Protein AF-A0A5C7H002-F1 (afdb_monomer)

Solvent-accessible surface area (backbone atoms only — not comparable to full-atom values): 8250 Å² total; per-residue (Å²): 134,86,82,80,82,81,81,82,77,89,71,91,74,92,73,90,78,88,78,96,64,93,69,75,73,81,45,70,69,61,43,29,69,66,42,67,50,38,56,66,43,51,48,51,47,84,39,74,46,78,46,99,58,65,44,68,59,96,84,46,76,71,36,51,54,46,45,23,30,35,36,40,40,28,31,71,87,71,52,72,51,78,53,73,48,84,39,43,85,93,79,45,95,58,51,52,65,60,50,41,52,51,41,42,51,53,22,47,52,49,57,74,47,72,73,35,33,42,47,56,53,55,48,49,44,57,72,75,62,47,81,82,131

Structure (mmCIF, N/CA/C/O backbone):
data_AF-A0A5C7H002-F1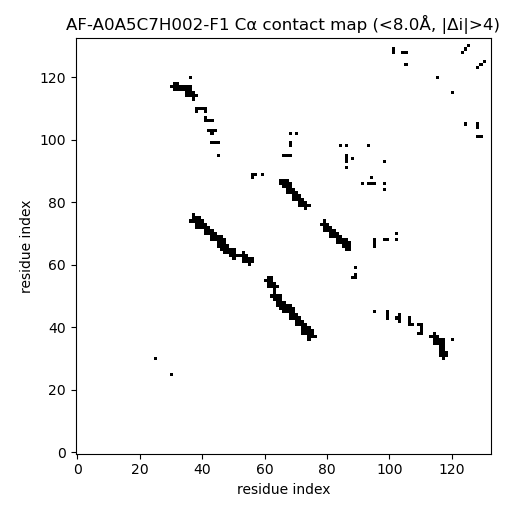
#
_entry.id   AF-A0A5C7H002-F1
#
loop_
_atom_site.group_PDB
_atom_site.id
_atom_site.type_symbol
_atom_site.label_atom_id
_atom_site.label_alt_id
_atom_site.label_comp_id
_atom_site.label_asym_id
_atom_site.label_entity_id
_atom_site.label_seq_id
_atom_site.pdbx_PDB_ins_code
_atom_site.Cartn_x
_atom_site.Cartn_y
_atom_site.Cartn_z
_atom_site.occupancy
_atom_site.B_iso_or_equiv
_atom_site.auth_seq_id
_atom_site.auth_comp_id
_atom_site.auth_asym_id
_atom_site.auth_atom_id
_atom_site.pdbx_PDB_model_num
ATOM 1 N N . MET A 1 1 ? -18.355 -22.950 -7.033 1.00 38.25 1 MET A N 1
ATOM 2 C CA . MET A 1 1 ? -19.016 -21.627 -7.015 1.00 38.25 1 MET A CA 1
ATOM 3 C C . MET A 1 1 ? -17.942 -20.554 -7.131 1.00 38.25 1 MET A C 1
ATOM 5 O O . MET A 1 1 ?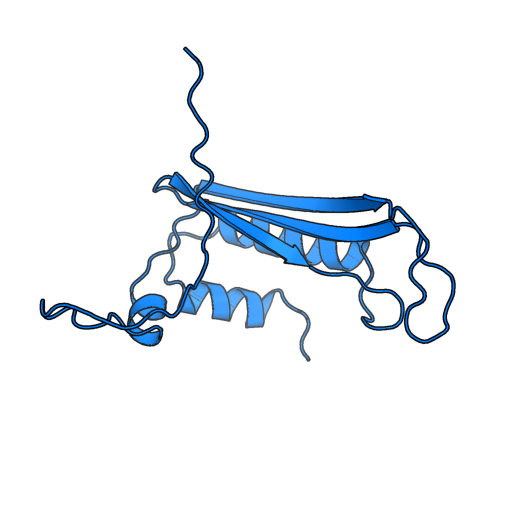 -17.166 -20.434 -6.190 1.00 38.25 1 MET A O 1
ATOM 9 N N . PRO A 1 2 ? -17.809 -19.838 -8.259 1.00 40.50 2 PRO A N 1
ATOM 10 C CA . PRO A 1 2 ? -16.835 -18.762 -8.364 1.00 40.50 2 PRO A CA 1
ATOM 11 C C . PRO A 1 2 ? -17.447 -17.475 -7.798 1.00 40.50 2 PRO A C 1
ATOM 13 O O . PRO A 1 2 ? -18.525 -17.052 -8.210 1.00 40.50 2 PRO A O 1
ATOM 16 N N . ARG A 1 3 ? -16.778 -16.876 -6.810 1.00 45.44 3 ARG A N 1
ATOM 17 C CA . ARG A 1 3 ? -17.130 -15.558 -6.270 1.00 45.44 3 ARG A CA 1
ATOM 18 C C . ARG A 1 3 ? -16.696 -14.506 -7.290 1.00 45.44 3 ARG A C 1
ATOM 20 O O . ARG A 1 3 ? -15.503 -14.347 -7.531 1.00 45.44 3 ARG A O 1
ATOM 27 N N . GLY A 1 4 ? -17.666 -13.842 -7.916 1.00 42.34 4 GLY A N 1
ATOM 28 C CA . GLY A 1 4 ? -17.416 -12.737 -8.835 1.00 42.34 4 GLY A CA 1
ATOM 29 C C . GLY A 1 4 ? -16.710 -11.595 -8.109 1.00 42.34 4 GLY A C 1
ATOM 30 O O . GLY A 1 4 ? -17.199 -11.101 -7.095 1.00 42.34 4 GLY A O 1
ATOM 31 N N . GLN A 1 5 ? -15.542 -11.199 -8.608 1.00 48.25 5 GLN A N 1
ATOM 32 C CA . GLN A 1 5 ? -14.856 -9.997 -8.152 1.00 48.25 5 GLN A CA 1
ATOM 33 C C . GLN A 1 5 ? -15.573 -8.792 -8.763 1.00 48.25 5 GLN A C 1
ATOM 35 O O . GLN A 1 5 ? -15.526 -8.572 -9.972 1.00 48.25 5 GLN A O 1
ATOM 40 N N . HIS A 1 6 ? -16.270 -8.021 -7.932 1.00 39.66 6 HIS A N 1
ATOM 41 C CA . HIS A 1 6 ? -16.837 -6.743 -8.341 1.00 39.66 6 HIS A CA 1
ATOM 42 C C . HIS A 1 6 ? -15.720 -5.695 -8.325 1.00 39.66 6 HIS A C 1
ATOM 44 O O . HIS A 1 6 ? -15.386 -5.142 -7.281 1.00 39.66 6 HIS A O 1
ATOM 50 N N . ILE A 1 7 ? -15.113 -5.442 -9.486 1.00 42.12 7 ILE A N 1
ATOM 51 C CA . ILE A 1 7 ? -14.195 -4.315 -9.668 1.00 42.12 7 ILE A CA 1
ATOM 52 C C . ILE A 1 7 ? -15.041 -3.039 -9.660 1.00 42.12 7 ILE A C 1
ATOM 54 O O . ILE A 1 7 ? -15.739 -2.738 -10.629 1.00 42.12 7 ILE A O 1
ATOM 58 N N . VAL A 1 8 ? -15.005 -2.291 -8.558 1.00 44.06 8 VAL A N 1
ATOM 59 C CA . VAL A 1 8 ? -15.628 -0.965 -8.487 1.00 44.06 8 VAL A CA 1
ATOM 60 C C . VAL A 1 8 ? -14.651 0.045 -9.081 1.00 44.06 8 VAL A C 1
ATOM 62 O O . VAL A 1 8 ? -13.683 0.452 -8.444 1.00 44.06 8 VAL A O 1
ATOM 65 N N . LYS A 1 9 ? -14.893 0.436 -10.333 1.00 37.44 9 LYS A N 1
ATOM 66 C CA . LYS A 1 9 ? -14.170 1.522 -11.000 1.00 37.44 9 LYS A CA 1
ATOM 67 C C . LYS A 1 9 ? -14.768 2.856 -10.549 1.00 37.44 9 LYS A C 1
ATOM 69 O O . LYS A 1 9 ? -15.885 3.191 -10.937 1.00 37.44 9 LYS A O 1
ATOM 74 N N . PHE A 1 10 ? -14.039 3.621 -9.739 1.00 34.56 10 PHE A N 1
ATOM 75 C CA . PHE A 1 10 ? -14.404 5.007 -9.446 1.00 34.56 10 PHE A CA 1
ATOM 76 C C . PHE A 1 10 ? -14.116 5.878 -10.677 1.00 34.56 10 PHE A C 1
ATOM 78 O O . PHE A 1 10 ? -12.995 6.328 -10.894 1.00 34.56 10 PHE A O 1
ATOM 85 N N . CYS A 1 11 ? -15.137 6.102 -11.503 1.00 26.75 11 CYS A N 1
ATOM 86 C CA . CYS A 1 11 ? -15.145 7.172 -12.497 1.00 26.75 11 CYS A CA 1
ATOM 87 C C . CYS A 1 11 ? -15.881 8.380 -11.908 1.00 26.75 11 CYS A C 1
ATOM 89 O O . CYS A 1 11 ? -17.077 8.305 -11.632 1.00 26.75 11 CYS A O 1
ATOM 91 N N . VAL A 1 12 ? -15.185 9.506 -11.736 1.00 38.19 12 VAL A N 1
ATOM 92 C CA . VAL A 1 12 ? -15.835 10.794 -11.468 1.00 38.19 12 VAL A CA 1
ATOM 93 C C . VAL A 1 12 ? -16.338 11.333 -12.804 1.00 38.19 12 VAL A C 1
ATOM 95 O O . VAL A 1 12 ? -15.604 11.969 -13.553 1.00 38.19 12 VAL A O 1
ATOM 98 N N . SER A 1 13 ? -17.590 11.031 -13.134 1.00 38.03 13 SER A N 1
ATOM 99 C CA . SER A 1 13 ? -18.288 11.656 -14.256 1.00 38.03 13 SER A CA 1
ATOM 100 C C . SER A 1 13 ? -19.125 12.812 -13.719 1.00 38.03 13 SER A C 1
ATOM 102 O O . SER A 1 13 ? -20.147 12.605 -13.069 1.00 38.03 13 SER A O 1
ATOM 104 N N . SER A 1 14 ? -18.690 14.044 -13.974 1.00 50.72 14 SER A N 1
ATOM 105 C CA . SER A 1 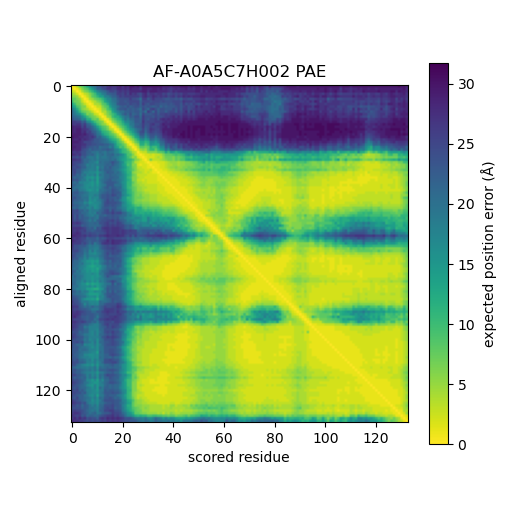14 ? -19.469 15.242 -13.674 1.00 50.72 14 SER A CA 1
ATOM 106 C C . SER A 1 14 ? -20.540 15.446 -14.743 1.00 50.72 14 SER A C 1
ATOM 108 O O . SER A 1 14 ? -20.344 16.226 -15.668 1.00 50.72 14 SER A O 1
ATOM 110 N N . ASN A 1 15 ? -21.676 14.763 -14.603 1.00 43.16 15 ASN A N 1
ATOM 111 C CA . ASN A 1 15 ? -22.914 15.158 -15.269 1.00 43.16 15 ASN A CA 1
ATOM 112 C C . ASN A 1 15 ? -23.926 15.568 -14.202 1.00 43.16 15 ASN A C 1
ATOM 114 O O . ASN A 1 15 ? -24.569 14.742 -13.558 1.00 43.16 15 ASN A O 1
ATOM 118 N N . LEU A 1 16 ? -24.016 16.878 -13.993 1.00 52.34 16 LEU A N 1
ATOM 119 C CA . LEU A 1 16 ? -25.034 17.496 -13.162 1.00 52.34 16 LEU A CA 1
ATOM 120 C C . LEU A 1 16 ? -26.345 17.517 -13.960 1.00 52.34 16 LEU A C 1
ATOM 122 O O . LEU A 1 16 ? -26.390 18.190 -14.985 1.00 52.34 16 LEU A O 1
ATOM 126 N N . MET A 1 17 ? -27.378 16.794 -13.510 1.00 44.81 17 MET A N 1
ATOM 127 C CA . MET A 1 17 ? -28.780 17.260 -13.461 1.00 44.81 17 MET A CA 1
ATOM 128 C C . MET A 1 17 ? -29.745 16.187 -12.914 1.00 44.81 17 MET A C 1
ATOM 130 O O . MET A 1 17 ? -29.706 15.035 -13.335 1.00 44.81 17 MET A O 1
ATOM 134 N N . ALA A 1 18 ? -30.658 16.671 -12.053 1.00 39.62 18 ALA A N 1
ATOM 135 C CA . ALA A 1 18 ? -31.859 16.052 -11.457 1.00 39.62 18 ALA A CA 1
ATOM 136 C C . ALA A 1 18 ? -31.621 14.945 -10.397 1.00 39.62 18 ALA A C 1
ATOM 138 O O . ALA A 1 18 ? -30.823 14.043 -10.598 1.00 39.62 18 ALA A O 1
ATOM 139 N N . THR A 1 19 ? -32.249 14.920 -9.215 1.00 39.00 19 THR A N 1
ATOM 140 C CA . THR A 1 19 ? -33.436 15.609 -8.670 1.00 39.00 19 THR A CA 1
ATOM 141 C C . THR A 1 19 ? -33.346 15.626 -7.133 1.00 39.00 19 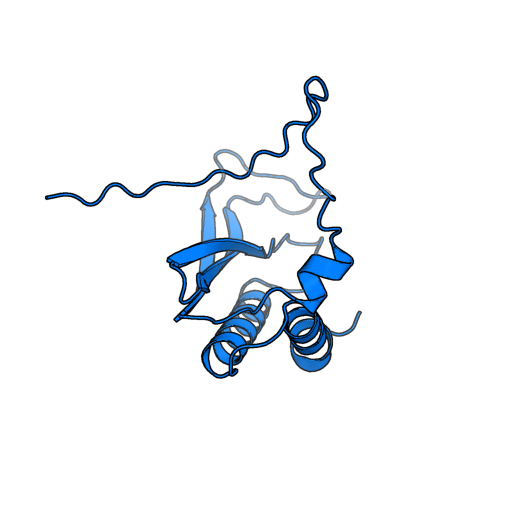THR A C 1
ATOM 143 O O . THR A 1 19 ? -32.652 14.813 -6.522 1.00 39.00 19 THR A O 1
ATOM 146 N N . THR A 1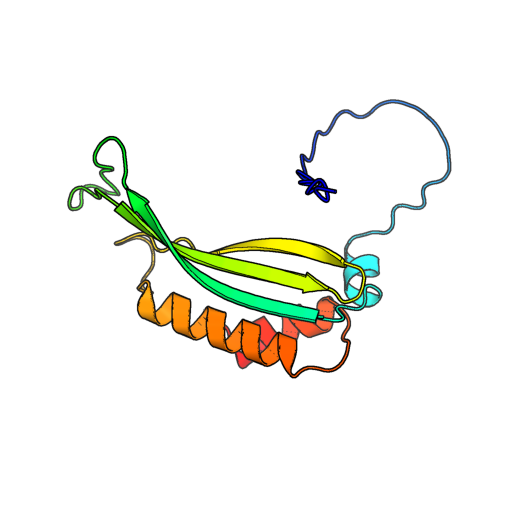 20 ? -34.053 16.567 -6.514 1.00 47.88 20 THR A N 1
ATOM 147 C CA . THR A 1 20 ? -34.032 16.937 -5.093 1.00 47.88 20 THR A CA 1
ATOM 148 C C . THR A 1 20 ? -34.356 15.783 -4.134 1.00 47.88 20 THR A C 1
ATOM 150 O O . THR A 1 20 ? -35.501 15.403 -3.924 1.00 47.88 20 THR A O 1
ATOM 153 N N . THR A 1 21 ? -33.327 15.275 -3.470 1.00 46.06 21 THR A N 1
ATOM 154 C CA . THR A 1 21 ? -33.377 14.845 -2.068 1.00 46.06 21 THR A CA 1
ATOM 155 C C . THR A 1 21 ? -32.299 15.677 -1.391 1.00 46.06 21 THR A C 1
ATOM 157 O O . THR A 1 21 ? -31.248 15.868 -2.008 1.00 46.06 21 THR A O 1
ATOM 160 N N . GLU A 1 22 ? -32.517 16.204 -0.184 1.00 43.44 22 GLU A N 1
ATOM 161 C CA . GLU A 1 22 ? -31.438 16.836 0.583 1.00 43.44 22 GLU A CA 1
ATOM 162 C C . GLU A 1 22 ? -30.351 15.796 0.898 1.00 43.44 22 GLU A C 1
ATOM 164 O O . GLU A 1 22 ? -30.254 15.251 1.994 1.00 43.44 22 GLU A O 1
ATOM 169 N N . ARG A 1 23 ? -29.488 15.505 -0.075 1.00 52.59 23 ARG A N 1
ATOM 170 C CA . ARG A 1 23 ? -28.158 15.004 0.202 1.00 52.59 23 ARG A CA 1
ATOM 171 C C . ARG A 1 23 ? -27.438 16.198 0.793 1.00 52.59 23 ARG A C 1
ATOM 173 O O . ARG A 1 23 ? -26.872 17.002 0.055 1.00 52.59 23 ARG A O 1
ATOM 180 N N . ARG A 1 24 ? -27.477 16.345 2.120 1.00 54.25 24 ARG A N 1
ATOM 181 C CA . ARG A 1 24 ? -26.443 17.127 2.796 1.00 54.25 24 ARG A CA 1
ATOM 182 C C . ARG A 1 24 ? -25.127 16.507 2.353 1.00 54.25 24 ARG A C 1
ATOM 184 O O . ARG A 1 24 ? -24.817 15.381 2.735 1.00 54.25 24 ARG A O 1
ATOM 191 N N . GLY A 1 25 ? -24.433 17.179 1.440 1.00 56.53 25 GLY A N 1
ATOM 192 C CA . GLY A 1 25 ? -23.164 16.700 0.925 1.00 56.53 25 GLY A CA 1
ATOM 193 C C . GLY A 1 25 ? -22.236 16.521 2.112 1.00 56.53 25 GLY A C 1
ATOM 194 O O . GLY A 1 25 ? -21.938 17.484 2.818 1.00 56.53 25 GLY A O 1
ATOM 195 N N . PHE A 1 26 ? -21.823 15.285 2.369 1.00 59.09 26 PHE A N 1
ATOM 196 C CA . PHE A 1 26 ? -20.785 15.026 3.347 1.00 59.09 26 PHE A CA 1
ATOM 197 C C . PHE A 1 26 ? -19.485 15.552 2.736 1.00 59.09 26 PHE A C 1
ATOM 199 O O . PHE A 1 26 ? -18.907 14.936 1.844 1.00 59.09 26 PHE A O 1
ATOM 206 N N . GLY A 1 27 ? -19.113 16.781 3.098 1.00 77.44 27 GLY A N 1
ATOM 207 C CA . GLY A 1 27 ? -17.918 17.428 2.563 1.00 77.44 27 GLY A CA 1
ATOM 208 C C . GLY A 1 27 ? -16.653 16.644 2.916 1.00 77.44 27 GLY A C 1
ATOM 209 O O . GLY A 1 27 ? -16.616 15.942 3.925 1.00 77.44 27 GLY A O 1
ATOM 210 N N . PHE A 1 28 ? -15.597 16.804 2.117 1.00 77.44 28 PHE A N 1
ATOM 211 C CA . PHE A 1 28 ? -14.341 16.062 2.280 1.00 77.44 28 PHE A CA 1
ATOM 212 C C . PHE A 1 28 ? -13.734 16.191 3.686 1.00 77.44 28 PHE A C 1
ATOM 214 O O . PHE A 1 28 ? -13.277 15.204 4.244 1.00 77.44 28 PHE A O 1
ATOM 221 N N . LYS A 1 29 ? -13.805 17.379 4.300 1.00 79.75 29 LYS A N 1
ATOM 222 C CA . LYS A 1 29 ? -13.335 17.592 5.676 1.00 79.75 29 LYS A CA 1
ATOM 223 C C . LYS A 1 29 ? -14.104 16.747 6.702 1.00 79.75 29 LYS A C 1
ATOM 225 O O . LYS A 1 29 ? -13.495 16.089 7.533 1.00 79.75 29 LYS A O 1
ATOM 230 N N . ASN A 1 30 ? -15.437 16.717 6.608 1.00 81.38 30 ASN A N 1
ATOM 231 C CA . ASN A 1 30 ? -16.246 15.863 7.483 1.00 81.38 30 ASN A CA 1
ATOM 232 C C . ASN A 1 30 ? -15.915 14.383 7.254 1.00 81.38 30 ASN A C 1
ATOM 234 O O . ASN A 1 30 ? -15.863 13.614 8.210 1.00 81.38 30 ASN A O 1
ATOM 238 N N . LEU A 1 31 ? -15.649 13.984 6.004 1.00 87.50 31 LEU A N 1
ATOM 239 C CA . LEU A 1 31 ? -15.225 12.624 5.670 1.00 87.50 31 LEU A CA 1
ATOM 240 C C . LEU A 1 31 ? -13.903 12.258 6.341 1.00 87.50 31 LEU A C 1
ATOM 242 O O . LEU A 1 31 ? -13.845 11.234 7.012 1.00 87.50 31 LEU A O 1
ATOM 246 N N . THR A 1 32 ? -12.860 13.075 6.204 1.00 89.00 32 THR A N 1
ATOM 247 C CA . THR A 1 32 ? -11.541 12.736 6.756 1.00 89.00 32 THR A CA 1
ATOM 248 C C . THR A 1 32 ? -11.533 12.689 8.284 1.00 89.00 32 THR A C 1
ATOM 250 O O . THR A 1 32 ? -10.765 11.928 8.868 1.00 89.00 32 THR A O 1
ATOM 253 N N . GLU A 1 33 ? -12.396 13.468 8.936 1.00 90.94 33 GLU A N 1
ATOM 254 C CA . GLU A 1 33 ? -12.512 13.525 10.397 1.00 90.94 33 GLU A CA 1
ATOM 255 C C . GLU A 1 33 ? -13.373 12.399 10.993 1.00 90.94 33 GLU A C 1
ATOM 257 O O . GLU A 1 33 ? -13.203 12.071 12.164 1.00 90.94 33 GLU A O 1
ATOM 262 N N . THR A 1 34 ? -14.276 11.788 10.217 1.00 89.62 34 THR A N 1
ATOM 263 C CA . THR A 1 34 ? -15.231 10.784 10.737 1.00 89.62 34 THR A CA 1
ATOM 264 C C . THR A 1 34 ? -15.075 9.392 10.135 1.00 89.62 34 THR A C 1
ATOM 266 O O . THR A 1 34 ? -15.499 8.414 10.748 1.00 89.62 34 THR A O 1
ATOM 269 N N . PHE A 1 35 ? -14.466 9.270 8.955 1.00 91.50 35 PHE A N 1
ATOM 270 C CA . PHE A 1 35 ? -14.221 7.977 8.334 1.00 91.50 35 PHE A CA 1
ATOM 271 C C . PHE A 1 35 ? -13.100 7.250 9.073 1.00 91.50 35 PHE A C 1
ATOM 273 O O . PHE A 1 35 ? -11.947 7.691 9.053 1.00 91.50 35 PHE A O 1
ATOM 280 N N . LEU A 1 36 ? -13.455 6.136 9.711 1.00 94.88 36 LEU A N 1
ATOM 281 C CA . LEU A 1 36 ? -12.508 5.253 10.374 1.00 94.88 36 LEU A CA 1
ATOM 282 C C . LEU A 1 36 ? -11.886 4.294 9.360 1.00 94.88 36 LEU A C 1
ATOM 284 O O . LEU A 1 36 ? -12.568 3.516 8.695 1.00 94.88 36 LEU A O 1
ATOM 288 N N . VAL A 1 37 ? -10.570 4.369 9.269 1.00 95.88 37 VAL A N 1
ATOM 289 C CA . VAL A 1 37 ? -9.706 3.468 8.531 1.00 95.88 37 VAL A CA 1
ATOM 290 C C . VAL A 1 37 ? -9.346 2.328 9.475 1.00 95.88 37 VAL A C 1
ATOM 292 O O . VAL A 1 37 ? -8.521 2.480 10.371 1.00 95.88 37 VAL A O 1
ATOM 295 N N . ASP A 1 38 ? -10.018 1.201 9.278 1.00 97.31 38 ASP A N 1
ATOM 296 C CA . ASP A 1 38 ? -9.746 -0.070 9.945 1.00 97.31 38 ASP A CA 1
ATOM 297 C C . ASP A 1 38 ? -9.203 -1.037 8.891 1.00 97.31 38 ASP A C 1
ATOM 299 O O . ASP A 1 38 ? -9.933 -1.432 7.976 1.00 97.31 38 ASP A O 1
ATOM 303 N N . VAL A 1 39 ? -7.903 -1.322 8.951 1.00 97.81 39 VAL A N 1
ATOM 304 C CA . VAL A 1 39 ? -7.178 -2.054 7.909 1.00 97.81 39 VAL A CA 1
ATOM 305 C C . VAL A 1 39 ? -7.187 -3.543 8.219 1.00 97.81 39 VAL A C 1
ATOM 307 O O . VAL A 1 39 ? -6.660 -3.991 9.230 1.00 97.81 39 VAL A O 1
ATOM 310 N N . HIS A 1 40 ? -7.716 -4.327 7.283 1.00 97.50 40 HIS A N 1
ATOM 311 C CA . HIS A 1 40 ? -7.613 -5.780 7.319 1.00 97.50 40 HIS A CA 1
ATOM 312 C C . HIS A 1 40 ? -6.305 -6.265 6.687 1.00 97.50 40 HIS A C 1
ATOM 314 O O . HIS A 1 40 ? -5.695 -7.227 7.154 1.00 97.50 40 HIS A O 1
ATOM 320 N N . ARG A 1 41 ? -5.875 -5.617 5.596 1.00 97.69 41 ARG A N 1
ATOM 321 C CA . ARG A 1 41 ? -4.697 -6.024 4.825 1.00 97.69 41 ARG A CA 1
ATOM 322 C C . ARG A 1 41 ? -4.099 -4.846 4.061 1.00 97.69 41 ARG A C 1
ATOM 324 O O . ARG A 1 41 ? -4.819 -4.111 3.392 1.00 97.69 41 ARG A O 1
ATOM 331 N N . ALA A 1 42 ? -2.778 -4.705 4.122 1.00 98.12 42 ALA A N 1
ATOM 332 C CA . ALA A 1 42 ? -2.014 -3.718 3.362 1.00 98.12 42 ALA A CA 1
ATOM 333 C C . ALA A 1 42 ? -0.779 -4.377 2.741 1.00 98.12 42 ALA A C 1
ATOM 335 O O . ALA A 1 42 ? -0.006 -5.045 3.437 1.00 98.12 42 ALA A O 1
ATOM 336 N N . GLU A 1 43 ? -0.623 -4.208 1.431 1.00 98.00 43 GLU A N 1
ATOM 337 C CA . GLU A 1 43 ? 0.423 -4.836 0.627 1.00 98.00 43 GLU A CA 1
ATOM 338 C C . GLU A 1 43 ? 1.014 -3.830 -0.356 1.00 98.00 43 GLU A C 1
ATOM 340 O O . GLU A 1 43 ? 0.281 -3.105 -1.031 1.00 98.00 43 GLU A O 1
ATOM 345 N N . GLY A 1 44 ? 2.339 -3.831 -0.456 1.00 97.06 44 GLY A N 1
ATOM 346 C CA . GLY A 1 44 ? 3.102 -3.103 -1.460 1.00 97.06 44 GLY A CA 1
ATOM 347 C C . GLY A 1 44 ? 3.939 -4.063 -2.290 1.00 97.06 44 GLY A C 1
ATOM 348 O O . GLY A 1 44 ? 4.349 -5.112 -1.789 1.00 97.06 44 GLY A O 1
ATOM 349 N N . GLY A 1 45 ? 4.200 -3.723 -3.548 1.00 96.81 45 GLY A N 1
ATOM 350 C CA . GLY A 1 45 ? 5.080 -4.530 -4.383 1.00 96.81 45 GLY A CA 1
ATOM 351 C C . GLY A 1 45 ? 5.494 -3.857 -5.691 1.00 96.81 45 GLY A C 1
ATOM 352 O O . GLY A 1 45 ? 4.860 -2.887 -6.113 1.00 96.81 45 GLY A O 1
ATOM 353 N N . PRO A 1 46 ? 6.536 -4.380 -6.360 1.00 96.38 46 PRO A N 1
ATOM 354 C CA . PRO A 1 46 ? 6.975 -3.869 -7.652 1.00 96.38 46 PRO A CA 1
ATOM 355 C C . PRO A 1 46 ? 5.858 -3.955 -8.698 1.00 96.38 46 PRO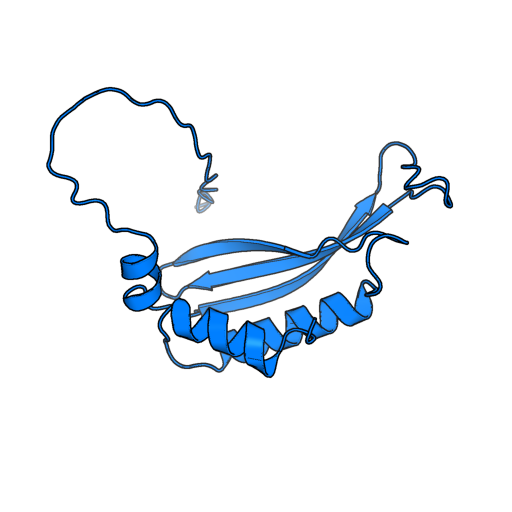 A C 1
ATOM 357 O O . PRO A 1 46 ? 5.233 -5.004 -8.871 1.00 96.38 46 PRO A O 1
ATOM 360 N N . LEU A 1 47 ? 5.654 -2.871 -9.443 1.00 94.69 47 LEU A N 1
ATOM 361 C CA . LEU A 1 47 ? 4.772 -2.799 -10.604 1.00 94.69 47 LEU A CA 1
ATOM 362 C C . LEU A 1 47 ? 5.609 -2.530 -11.854 1.00 94.69 47 LEU A C 1
ATOM 364 O O . LEU A 1 47 ? 5.772 -1.402 -12.314 1.00 94.69 47 LEU A O 1
ATOM 368 N N . ASN A 1 48 ? 6.147 -3.619 -12.394 1.00 92.56 48 ASN A N 1
ATOM 369 C CA . ASN A 1 48 ? 7.012 -3.606 -13.562 1.00 92.56 48 ASN A CA 1
ATOM 370 C C . ASN A 1 48 ? 6.201 -3.873 -14.831 1.00 92.56 48 ASN A C 1
ATOM 372 O O . ASN A 1 48 ? 5.668 -4.971 -14.998 1.00 92.56 48 ASN A O 1
ATOM 376 N N . VAL A 1 49 ? 6.131 -2.895 -15.737 1.00 89.44 49 VAL A N 1
ATOM 377 C CA . VAL A 1 49 ? 5.369 -3.019 -16.993 1.00 89.44 49 VAL A CA 1
ATOM 378 C C . VAL A 1 49 ? 6.262 -2.687 -18.182 1.00 89.44 49 VAL A C 1
ATOM 380 O O . VAL A 1 49 ? 6.797 -1.586 -18.276 1.00 89.44 49 VAL A O 1
ATOM 383 N N . GLY A 1 50 ? 6.427 -3.653 -19.090 1.00 88.62 50 GLY A N 1
ATOM 384 C CA . GLY A 1 50 ? 7.130 -3.452 -20.357 1.00 88.62 50 GLY A CA 1
ATOM 385 C C . GLY A 1 50 ? 6.331 -2.553 -21.298 1.00 88.62 50 GLY A C 1
ATOM 386 O O . GLY A 1 50 ? 5.106 -2.654 -21.377 1.00 88.62 50 GLY A O 1
ATOM 387 N N . LEU A 1 51 ? 7.025 -1.670 -22.005 1.00 86.06 51 LEU A N 1
ATOM 388 C CA . LEU A 1 51 ? 6.432 -0.725 -22.939 1.00 86.06 51 LEU A CA 1
ATOM 389 C C . LEU A 1 51 ? 6.467 -1.304 -24.355 1.00 86.06 51 LEU A C 1
ATOM 391 O O . LEU A 1 51 ? 7.447 -1.908 -24.780 1.00 86.06 51 LEU A O 1
ATOM 395 N N . ASN A 1 52 ? 5.387 -1.099 -25.111 1.00 85.06 52 ASN A N 1
ATOM 396 C CA . ASN A 1 52 ? 5.285 -1.598 -26.490 1.00 85.06 52 ASN A CA 1
ATOM 397 C C . ASN A 1 52 ? 6.206 -0.851 -27.470 1.00 85.06 52 ASN A C 1
ATOM 399 O O . ASN A 1 52 ? 6.435 -1.316 -28.584 1.00 85.06 52 ASN A O 1
ATOM 403 N N . ALA A 1 53 ? 6.695 0.319 -27.068 1.00 84.19 53 ALA A N 1
ATOM 404 C CA . ALA A 1 53 ? 7.724 1.086 -27.747 1.00 84.19 53 ALA A CA 1
ATOM 405 C C . ALA A 1 53 ? 8.482 1.913 -26.696 1.00 84.19 53 ALA A C 1
ATOM 407 O O . ALA A 1 53 ? 7.875 2.277 -25.681 1.00 84.19 53 ALA A O 1
ATOM 408 N N . PRO A 1 54 ? 9.761 2.243 -26.931 1.00 80.25 54 PRO A N 1
ATOM 409 C CA . PRO A 1 54 ? 10.531 3.001 -25.964 1.00 80.25 54 PRO A CA 1
ATOM 410 C C . PRO A 1 54 ? 9.945 4.394 -25.731 1.00 80.25 54 PRO A C 1
ATOM 412 O O . PRO A 1 54 ? 9.606 5.106 -26.681 1.00 80.25 54 PRO A O 1
ATOM 415 N N . LEU A 1 55 ? 9.852 4.802 -24.467 1.00 80.19 55 LEU A N 1
ATOM 416 C CA . LEU A 1 55 ? 9.493 6.166 -24.092 1.00 80.19 55 LEU A CA 1
ATOM 417 C C . LEU A 1 55 ? 10.761 7.000 -23.917 1.00 80.19 55 LEU A C 1
ATOM 419 O O . LEU A 1 55 ? 11.664 6.638 -23.167 1.00 80.19 55 LEU A O 1
ATOM 423 N N . CYS A 1 56 ? 10.817 8.143 -24.595 1.00 77.75 56 CYS A N 1
ATOM 424 C CA . CYS A 1 56 ? 11.893 9.111 -24.436 1.00 77.75 56 CYS A CA 1
ATOM 425 C C . CYS A 1 56 ? 11.417 10.206 -23.475 1.00 77.75 56 CYS A C 1
ATOM 427 O O . CYS A 1 56 ? 10.580 11.034 -23.839 1.00 77.75 56 CYS A O 1
ATOM 429 N N . ILE A 1 57 ? 11.906 10.192 -22.235 1.00 71.94 57 ILE A N 1
ATOM 430 C CA . ILE A 1 57 ? 11.562 11.204 -21.227 1.00 71.94 57 ILE A CA 1
ATOM 431 C C . ILE A 1 57 ? 12.673 12.252 -21.208 1.00 71.94 57 ILE A C 1
ATOM 433 O O . ILE A 1 57 ? 13.839 11.919 -21.028 1.00 71.94 57 ILE A O 1
ATOM 437 N N . ASN A 1 58 ? 12.323 13.518 -21.450 1.00 66.06 58 ASN A N 1
ATOM 438 C CA . ASN A 1 58 ? 13.223 14.679 -21.402 1.00 66.06 58 ASN A CA 1
ATOM 439 C C . ASN A 1 58 ? 14.567 14.512 -22.152 1.00 66.06 58 ASN A C 1
ATOM 441 O O . ASN A 1 58 ? 15.582 15.072 -21.747 1.00 66.06 58 ASN A O 1
ATOM 445 N N . GLY A 1 59 ? 14.580 13.753 -23.253 1.00 64.81 59 GLY A N 1
ATOM 446 C CA . GLY A 1 59 ? 15.774 13.532 -24.080 1.00 64.81 59 GLY A CA 1
ATOM 447 C C . GLY A 1 59 ? 16.816 12.578 -23.485 1.00 64.81 59 GLY A C 1
ATOM 448 O O . GLY A 1 59 ? 17.901 12.453 -24.052 1.00 64.81 59 GLY A O 1
ATOM 449 N N . SER A 1 60 ? 16.515 11.907 -22.368 1.00 60.44 60 SER A N 1
ATOM 450 C CA . SER A 1 60 ? 17.366 10.852 -21.813 1.00 60.44 60 SER A CA 1
ATOM 451 C C . SER A 1 60 ? 17.136 9.498 -22.495 1.00 60.44 60 SER A C 1
ATOM 453 O O . SER A 1 60 ? 16.271 9.363 -23.361 1.00 60.44 60 SER A O 1
ATOM 455 N N . SER A 1 61 ? 17.921 8.49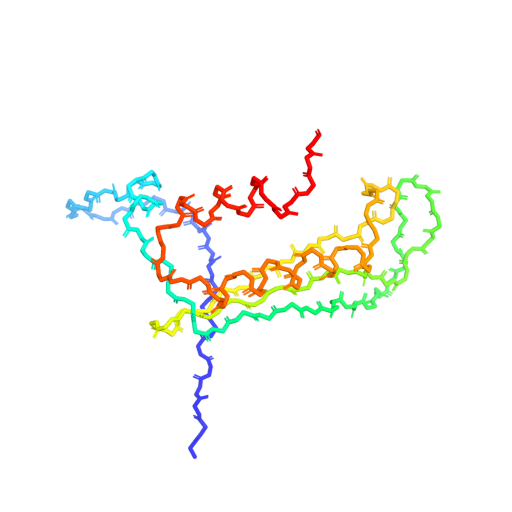3 -22.087 1.00 64.06 61 SER A N 1
ATOM 456 C CA . SER A 1 61 ? 17.853 7.107 -22.562 1.00 64.06 61 SER A CA 1
ATOM 457 C C . SER A 1 61 ? 16.423 6.589 -22.710 1.00 64.06 61 SER A C 1
ATOM 459 O O . SER A 1 61 ? 15.564 6.840 -21.865 1.00 64.06 61 SER A O 1
ATOM 461 N N . ASN A 1 62 ? 16.212 5.831 -23.782 1.00 76.06 62 ASN A N 1
ATOM 462 C CA . ASN A 1 62 ? 14.985 5.099 -24.058 1.00 76.06 62 ASN A CA 1
ATOM 463 C C . ASN A 1 62 ? 14.571 4.246 -22.852 1.00 76.06 62 ASN A C 1
ATOM 465 O O . ASN A 1 62 ? 15.352 3.429 -22.367 1.00 76.06 62 ASN A O 1
ATOM 469 N N . LEU A 1 63 ? 13.345 4.455 -22.378 1.00 79.25 63 LEU A N 1
ATOM 470 C CA . LEU A 1 63 ? 12.732 3.660 -21.327 1.00 79.25 63 LEU A CA 1
ATOM 471 C C . LEU A 1 63 ? 11.901 2.548 -21.968 1.00 79.25 63 LEU A C 1
ATOM 473 O O . LEU A 1 63 ? 10.901 2.832 -22.624 1.00 79.25 63 LEU A O 1
ATOM 477 N N . ASP A 1 64 ? 12.300 1.296 -21.755 1.00 83.19 64 ASP A N 1
ATOM 478 C CA . ASP A 1 64 ? 11.604 0.115 -22.292 1.00 83.19 64 ASP A CA 1
ATOM 479 C C . ASP A 1 64 ? 10.646 -0.527 -21.273 1.00 83.19 64 ASP A C 1
ATOM 481 O O . ASP A 1 64 ? 9.804 -1.355 -21.625 1.00 83.19 64 ASP A O 1
ATOM 485 N N . LYS A 1 65 ? 10.751 -0.148 -19.995 1.00 83.75 65 LYS A N 1
ATOM 486 C CA . LYS A 1 65 ? 9.931 -0.656 -18.889 1.00 83.75 65 LYS A CA 1
ATOM 487 C C . LYS A 1 65 ? 9.699 0.455 -17.871 1.00 83.75 65 LYS A C 1
ATOM 489 O O . LYS A 1 65 ? 10.627 1.197 -17.575 1.00 83.75 65 LYS A O 1
ATOM 494 N N . VAL A 1 66 ? 8.502 0.541 -17.299 1.00 86.50 66 VAL A N 1
ATOM 495 C CA . VAL A 1 66 ? 8.268 1.352 -16.092 1.00 86.50 66 VAL A CA 1
ATOM 496 C C . VAL A 1 66 ? 8.498 0.510 -14.843 1.00 86.50 66 VAL A C 1
ATOM 498 O O . VAL A 1 66 ? 8.139 -0.671 -14.808 1.00 86.50 66 VAL A O 1
ATOM 501 N N . GLU A 1 67 ? 9.109 1.124 -13.834 1.00 89.88 67 GLU A N 1
ATOM 502 C CA . GLU A 1 67 ? 9.516 0.497 -12.572 1.00 89.88 67 GLU A CA 1
ATOM 503 C C . GLU A 1 67 ? 8.756 1.105 -11.394 1.00 89.88 67 GLU A C 1
ATOM 505 O O . GLU A 1 67 ? 9.328 1.539 -10.403 1.00 89.88 67 GLU A O 1
ATOM 510 N N . ASN A 1 68 ? 7.429 1.128 -11.498 1.00 92.38 68 ASN A N 1
ATOM 511 C CA . ASN A 1 68 ? 6.565 1.697 -10.468 1.00 92.38 68 ASN A CA 1
ATOM 512 C C . ASN A 1 68 ? 6.464 0.773 -9.248 1.00 92.38 68 ASN A C 1
ATOM 514 O O . ASN A 1 68 ? 6.894 -0.382 -9.266 1.00 92.38 68 ASN A O 1
ATOM 518 N N . VAL A 1 69 ? 5.814 1.255 -8.195 1.00 95.44 69 VAL A N 1
ATOM 519 C CA . VAL A 1 69 ? 5.414 0.442 -7.041 1.00 95.44 69 VAL A CA 1
ATOM 520 C C . VAL A 1 69 ? 3.896 0.500 -6.915 1.00 95.44 69 VAL A C 1
ATOM 522 O O . VAL A 1 69 ? 3.312 1.577 -6.972 1.00 95.44 69 VAL A O 1
ATOM 525 N N . ALA A 1 70 ? 3.239 -0.646 -6.760 1.00 96.88 70 ALA A N 1
ATOM 526 C CA . ALA A 1 70 ? 1.808 -0.721 -6.485 1.00 96.88 70 ALA A CA 1
ATOM 527 C C . ALA A 1 70 ? 1.556 -0.860 -4.984 1.00 96.88 70 ALA A C 1
ATOM 529 O O . ALA A 1 70 ? 2.300 -1.543 -4.281 1.00 96.88 70 ALA A O 1
ATOM 530 N N . VAL A 1 71 ? 0.452 -0.277 -4.519 1.00 97.31 71 VAL A N 1
ATOM 531 C CA . VAL A 1 71 ? -0.070 -0.466 -3.165 1.00 97.31 71 VAL A CA 1
ATOM 532 C C . VAL A 1 71 ? -1.519 -0.934 -3.221 1.00 97.31 71 VAL A C 1
ATOM 534 O O . VAL A 1 71 ? -2.324 -0.454 -4.024 1.00 97.31 71 VAL A O 1
ATOM 537 N N . ARG A 1 72 ? -1.861 -1.874 -2.345 1.00 97.81 72 ARG A N 1
ATOM 538 C CA . ARG A 1 72 ? -3.208 -2.399 -2.153 1.00 97.81 72 ARG A CA 1
ATOM 539 C C . ARG A 1 72 ? -3.573 -2.331 -0.682 1.00 97.81 72 ARG A C 1
ATOM 541 O O . ARG A 1 72 ? -2.911 -2.952 0.145 1.00 97.81 72 ARG A O 1
ATOM 548 N N . ILE A 1 73 ? -4.688 -1.678 -0.380 1.00 97.88 73 ILE A N 1
ATOM 549 C CA . ILE A 1 73 ? -5.251 -1.611 0.969 1.00 97.88 73 ILE A CA 1
ATOM 550 C C . ILE A 1 73 ? -6.648 -2.220 0.955 1.00 97.88 73 ILE A C 1
ATOM 552 O O . ILE A 1 73 ? -7.467 -1.908 0.095 1.00 97.88 73 ILE A O 1
ATOM 556 N N . GLU A 1 74 ? -6.928 -3.085 1.914 1.00 98.12 74 GLU A N 1
ATOM 557 C CA . GLU A 1 74 ? -8.232 -3.678 2.162 1.00 98.12 74 GLU A CA 1
ATOM 558 C C . GLU A 1 74 ? -8.646 -3.383 3.597 1.00 98.12 74 GLU A C 1
ATOM 560 O O . GLU A 1 74 ? -7.912 -3.669 4.545 1.00 98.12 74 GLU A O 1
ATOM 565 N N . LEU A 1 75 ? -9.821 -2.780 3.741 1.00 97.38 75 LEU A N 1
ATOM 566 C CA . LEU A 1 75 ? -10.403 -2.424 5.025 1.00 97.38 75 LEU A CA 1
ATOM 567 C C . LEU A 1 75 ? -11.221 -3.591 5.587 1.00 97.38 75 LEU A C 1
ATOM 569 O O . LEU A 1 75 ? -11.738 -4.418 4.836 1.00 97.38 75 LEU A O 1
ATOM 573 N N . SER A 1 76 ? -11.417 -3.615 6.903 1.00 96.06 76 SER A N 1
ATOM 574 C CA . SER A 1 76 ? -12.195 -4.642 7.617 1.00 96.06 76 SER A CA 1
ATOM 575 C C . SER A 1 76 ? -13.662 -4.728 7.174 1.00 96.06 76 SER A C 1
ATOM 577 O O . SER A 1 76 ? -14.311 -5.756 7.349 1.00 96.06 76 SER A O 1
ATOM 579 N N . ASN A 1 77 ? -14.186 -3.681 6.528 1.00 91.62 77 ASN A N 1
ATOM 580 C CA . ASN A 1 77 ? -15.517 -3.675 5.911 1.00 91.62 77 ASN A CA 1
ATOM 581 C C . ASN A 1 77 ? -15.556 -4.272 4.484 1.00 91.62 77 ASN A C 1
ATOM 583 O O . ASN A 1 77 ? -16.612 -4.268 3.851 1.00 91.62 77 ASN A O 1
ATOM 587 N N . GLY A 1 78 ? -14.426 -4.761 3.965 1.00 94.06 78 GLY A N 1
ATOM 588 C CA . GLY A 1 78 ? -14.293 -5.361 2.636 1.00 94.06 78 GLY A CA 1
ATOM 589 C C . GLY A 1 78 ? -14.035 -4.372 1.494 1.00 94.06 78 GLY A C 1
ATOM 590 O O . GLY A 1 78 ? -13.915 -4.795 0.343 1.00 94.06 78 GLY A O 1
ATOM 591 N N . CYS A 1 79 ? -13.940 -3.064 1.760 1.00 94.12 79 CYS A N 1
ATOM 592 C CA . CYS A 1 79 ? -13.527 -2.094 0.746 1.00 94.12 79 CYS A CA 1
ATOM 593 C C . CYS A 1 79 ? -12.053 -2.292 0.376 1.00 94.12 79 CYS A C 1
ATOM 595 O O . CYS A 1 79 ? -11.203 -2.417 1.254 1.00 94.12 79 CYS A O 1
ATOM 597 N N . VAL A 1 80 ? -11.745 -2.253 -0.923 1.00 96.88 80 VAL A N 1
ATOM 598 C CA . VAL A 1 80 ? -10.380 -2.404 -1.442 1.00 96.88 80 VAL A CA 1
ATOM 599 C C . VAL A 1 80 ? -10.007 -1.186 -2.279 1.00 96.88 80 VAL A C 1
ATOM 601 O O . VAL A 1 80 ? -10.724 -0.832 -3.214 1.00 96.88 80 VAL A O 1
ATOM 604 N N . GLY A 1 81 ? -8.875 -0.571 -1.951 1.00 95.44 81 GLY A N 1
ATOM 605 C CA . GLY A 1 81 ? -8.256 0.515 -2.700 1.00 95.44 81 GLY A CA 1
ATOM 606 C C . GLY A 1 81 ? -6.921 0.085 -3.301 1.00 95.44 81 GLY A C 1
ATOM 607 O O . GLY A 1 81 ? -6.175 -0.683 -2.692 1.00 95.44 81 GLY A O 1
ATOM 608 N N . TRP A 1 82 ? -6.626 0.603 -4.492 1.00 96.56 82 TRP A N 1
ATOM 609 C CA . TRP A 1 82 ? -5.348 0.429 -5.177 1.00 96.56 82 TRP A CA 1
ATOM 610 C C . TRP A 1 82 ? -4.738 1.797 -5.465 1.00 96.56 82 TRP A C 1
ATOM 612 O O . TRP A 1 82 ? -5.460 2.731 -5.817 1.00 96.56 82 TRP A O 1
ATOM 622 N N . GLY A 1 83 ? -3.423 1.900 -5.330 1.00 95.44 83 GLY A N 1
ATOM 623 C CA . GLY A 1 83 ? -2.649 3.087 -5.670 1.00 95.44 83 GLY A CA 1
ATOM 624 C C . GLY A 1 83 ? -1.306 2.709 -6.280 1.00 95.44 83 GLY A C 1
ATOM 625 O O . GLY A 1 83 ? -0.926 1.536 -6.290 1.00 95.44 83 GLY A O 1
ATOM 626 N N . GLU A 1 84 ? -0.586 3.709 -6.773 1.00 94.62 84 GLU A N 1
ATOM 627 C CA . GLU A 1 84 ? 0.752 3.536 -7.331 1.00 94.62 84 GLU A CA 1
ATOM 628 C C . GLU A 1 84 ? 1.692 4.669 -6.912 1.00 94.62 84 GLU A C 1
ATOM 630 O O . GLU A 1 84 ? 1.257 5.797 -6.669 1.00 94.62 84 GLU A O 1
ATOM 635 N N . VAL A 1 85 ? 2.985 4.357 -6.872 1.00 92.31 85 VAL A N 1
ATOM 636 C CA . VAL A 1 85 ? 4.089 5.315 -6.847 1.00 92.31 85 VAL A CA 1
ATOM 637 C C . VAL A 1 85 ? 4.781 5.229 -8.202 1.00 92.31 85 VAL A C 1
ATOM 639 O O . VAL A 1 85 ? 5.337 4.188 -8.562 1.00 92.31 85 VAL A O 1
ATOM 642 N N . ALA A 1 86 ? 4.700 6.314 -8.971 1.00 88.94 86 ALA A N 1
ATOM 643 C CA . ALA A 1 86 ? 5.345 6.414 -10.271 1.00 88.94 86 ALA A CA 1
ATOM 644 C C . ALA A 1 86 ? 6.827 6.760 -10.092 1.00 88.94 86 ALA A C 1
ATOM 646 O O . ALA A 1 86 ? 7.161 7.851 -9.629 1.00 88.94 86 ALA A O 1
ATOM 647 N N . VAL A 1 87 ? 7.702 5.837 -10.485 1.00 87.19 87 VAL A N 1
ATOM 648 C CA . VAL A 1 87 ? 9.155 6.016 -10.436 1.00 87.19 87 VAL A CA 1
ATOM 649 C C . VAL A 1 87 ? 9.609 6.316 -11.856 1.00 87.19 87 VAL A C 1
ATOM 651 O O . VAL A 1 87 ? 9.702 5.429 -12.706 1.00 87.19 87 VAL A O 1
ATOM 654 N N . LEU A 1 88 ? 9.800 7.602 -12.144 1.00 81.12 88 LEU A N 1
ATOM 655 C CA . LEU A 1 88 ? 10.188 8.071 -13.469 1.00 81.12 88 LEU A CA 1
ATOM 656 C C . LEU A 1 88 ? 11.649 8.528 -13.451 1.00 81.12 88 LEU A C 1
ATOM 658 O O . LEU A 1 88 ? 11.963 9.503 -12.756 1.00 81.12 88 LEU A O 1
ATOM 662 N N . PRO A 1 89 ? 12.530 7.883 -14.242 1.00 73.25 89 PRO A N 1
ATOM 663 C CA . PRO A 1 89 ? 13.926 8.281 -14.343 1.00 73.25 89 PRO A CA 1
ATOM 664 C C . PRO A 1 89 ? 14.058 9.764 -14.690 1.00 73.25 89 PRO A C 1
ATOM 666 O O . PRO A 1 89 ? 13.340 10.273 -15.552 1.00 73.25 89 PRO A O 1
ATOM 669 N N . ASN A 1 90 ? 14.990 10.453 -14.028 1.00 69.94 90 ASN A N 1
ATOM 670 C CA . ASN A 1 90 ? 15.327 11.870 -14.233 1.00 69.94 90 ASN A CA 1
ATOM 671 C C . ASN A 1 90 ? 14.225 12.889 -13.888 1.00 69.94 90 ASN A C 1
ATOM 673 O O . ASN A 1 90 ? 14.479 14.092 -13.962 1.00 69.94 90 ASN A O 1
ATOM 677 N N . LEU A 1 91 ? 13.025 12.440 -13.511 1.00 71.69 91 LEU A N 1
ATOM 678 C CA . LEU A 1 91 ? 11.945 13.306 -13.033 1.00 71.69 91 LEU A CA 1
ATOM 679 C C . LEU A 1 91 ? 11.773 13.218 -11.514 1.00 71.69 91 LEU A C 1
ATOM 681 O O . LEU A 1 91 ? 11.393 14.201 -10.882 1.00 71.69 91 LEU A O 1
ATOM 685 N N . VAL A 1 92 ? 12.071 12.055 -10.938 1.00 72.88 92 VAL A N 1
ATOM 686 C CA . VAL A 1 92 ? 12.032 11.794 -9.498 1.00 72.88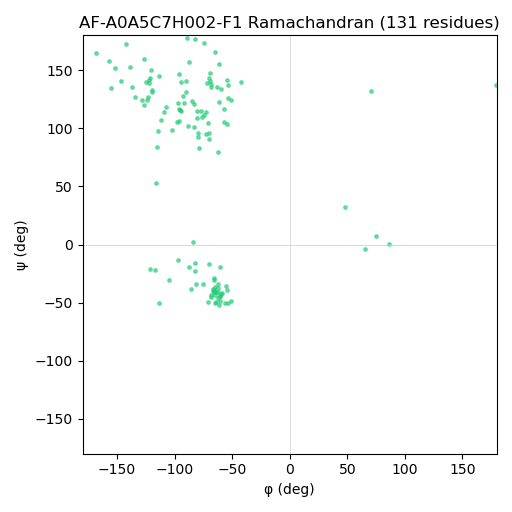 92 VAL A CA 1
ATOM 687 C C . VAL A 1 92 ? 13.426 11.348 -9.053 1.00 72.88 92 VAL A C 1
ATOM 689 O O . VAL A 1 92 ? 14.131 10.676 -9.804 1.00 72.88 92 VAL A O 1
ATOM 692 N N . THR A 1 93 ? 13.850 11.764 -7.859 1.00 74.56 93 THR A N 1
ATOM 693 C CA . THR A 1 93 ? 15.164 11.411 -7.284 1.00 74.56 93 THR A CA 1
ATOM 694 C C . THR A 1 93 ? 15.187 10.041 -6.613 1.00 74.56 93 THR A C 1
ATOM 696 O O . THR A 1 93 ? 16.264 9.531 -6.338 1.00 74.56 93 THR A O 1
ATOM 699 N N . VAL A 1 94 ? 14.007 9.490 -6.340 1.00 80.06 94 VAL A N 1
ATOM 700 C CA . VAL A 1 94 ? 13.773 8.220 -5.648 1.00 80.06 94 VAL A CA 1
ATOM 701 C C . VAL A 1 94 ? 13.721 7.103 -6.686 1.00 80.06 94 VAL A C 1
ATOM 703 O O . VAL A 1 94 ? 13.019 7.244 -7.692 1.00 80.06 94 VAL A O 1
ATOM 706 N N . ASP A 1 95 ? 14.450 6.014 -6.454 1.00 87.19 95 ASP A N 1
ATOM 707 C CA . ASP A 1 95 ? 14.405 4.813 -7.294 1.00 87.19 95 ASP A CA 1
ATOM 708 C C . ASP A 1 95 ? 13.320 3.815 -6.833 1.00 87.19 95 ASP A C 1
ATOM 710 O O . ASP A 1 95 ? 12.574 4.058 -5.883 1.00 87.19 95 ASP A O 1
ATOM 714 N N . GLN A 1 96 ? 13.160 2.696 -7.553 1.00 91.81 96 GLN A N 1
ATOM 715 C CA . GLN A 1 96 ? 12.110 1.720 -7.233 1.00 91.81 96 GLN A CA 1
ATOM 716 C C . GLN A 1 96 ? 12.339 1.045 -5.877 1.00 91.81 96 GLN A C 1
ATOM 718 O O . GLN A 1 96 ? 11.365 0.670 -5.224 1.00 91.81 96 GLN A O 1
ATOM 723 N N . GLU A 1 97 ? 13.592 0.875 -5.461 1.00 92.94 97 GLU A N 1
ATOM 724 C CA . GLU A 1 97 ? 13.936 0.208 -4.209 1.00 92.94 97 GLU A CA 1
ATOM 725 C C . GLU A 1 97 ? 13.559 1.091 -3.017 1.00 92.94 97 GLU A C 1
ATOM 727 O O . GLU A 1 97 ? 12.805 0.649 -2.149 1.00 92.94 97 GLU A O 1
ATOM 732 N N . GLU A 1 98 ? 13.953 2.365 -3.044 1.00 91.56 98 GLU A N 1
ATOM 733 C CA . GLU A 1 98 ? 13.600 3.349 -2.015 1.00 91.56 98 GLU A CA 1
ATOM 734 C C . GLU A 1 98 ? 12.078 3.597 -1.965 1.00 91.56 98 GLU A C 1
ATOM 736 O O . GLU A 1 98 ? 11.463 3.652 -0.891 1.00 91.56 98 GLU A O 1
ATOM 741 N N . ALA A 1 99 ? 11.422 3.671 -3.130 1.00 92.50 99 ALA A N 1
ATOM 742 C CA . ALA A 1 99 ? 9.966 3.775 -3.198 1.00 92.50 99 ALA A CA 1
ATOM 743 C C . ALA A 1 99 ? 9.275 2.539 -2.599 1.00 92.50 99 ALA A C 1
ATOM 745 O O . ALA A 1 99 ? 8.260 2.668 -1.908 1.00 92.50 99 ALA A O 1
ATOM 746 N N . LEU A 1 100 ? 9.802 1.339 -2.856 1.00 95.56 100 LEU A N 1
ATOM 747 C CA . LEU A 1 100 ? 9.245 0.098 -2.329 1.00 95.56 100 LEU A CA 1
ATOM 748 C C . LEU A 1 100 ? 9.420 0.014 -0.814 1.00 95.56 100 LEU A C 1
ATOM 750 O O . LEU A 1 100 ? 8.463 -0.347 -0.132 1.00 95.56 100 LEU A O 1
ATOM 754 N N . GLU A 1 101 ? 10.591 0.374 -0.290 1.00 95.50 101 GLU A N 1
ATOM 755 C CA . GLU A 1 101 ? 10.856 0.422 1.150 1.00 95.50 101 GLU A CA 1
ATOM 756 C C . GLU A 1 101 ? 9.846 1.332 1.862 1.00 95.50 101 GLU A C 1
ATOM 758 O O . GLU A 1 101 ? 9.143 0.884 2.770 1.00 95.50 101 GLU A O 1
ATOM 763 N N . THR A 1 102 ? 9.656 2.553 1.351 1.00 94.44 102 THR A N 1
ATOM 764 C CA . THR A 1 102 ? 8.684 3.520 1.894 1.00 94.44 102 THR A CA 1
ATOM 765 C C . THR A 1 102 ? 7.251 2.969 1.867 1.00 94.44 102 THR A C 1
ATOM 767 O O . THR A 1 102 ? 6.482 3.120 2.821 1.00 94.44 102 THR A O 1
ATOM 770 N N . VAL A 1 103 ? 6.852 2.306 0.774 1.00 96.19 103 VAL A N 1
ATOM 771 C CA . VAL A 1 103 ? 5.513 1.701 0.666 1.00 96.19 103 VAL A CA 1
ATOM 772 C C . VAL A 1 103 ? 5.348 0.543 1.651 1.00 96.19 103 VAL A C 1
ATOM 774 O O . VAL A 1 103 ? 4.273 0.397 2.240 1.00 96.19 103 VAL A O 1
ATOM 777 N N . LEU A 1 104 ? 6.374 -0.289 1.835 1.00 97.19 104 LEU A N 1
ATOM 778 C CA . LEU A 1 104 ? 6.336 -1.405 2.778 1.00 97.19 104 LEU A CA 1
ATOM 779 C C . LEU A 1 104 ? 6.245 -0.911 4.223 1.00 97.19 104 LEU A C 1
ATOM 781 O O . LEU A 1 104 ? 5.437 -1.454 4.980 1.00 97.19 104 LEU A O 1
ATOM 785 N N . GLU A 1 105 ? 6.976 0.146 4.572 1.00 97.06 105 GLU A N 1
ATOM 786 C CA . GLU A 1 105 ? 6.885 0.807 5.875 1.00 97.06 105 GLU A CA 1
ATOM 787 C C . GLU A 1 105 ? 5.474 1.361 6.119 1.00 97.06 105 GLU A C 1
ATOM 789 O O . GLU A 1 105 ? 4.842 1.041 7.130 1.00 97.06 105 GLU A O 1
ATOM 794 N N . ALA A 1 106 ? 4.906 2.090 5.151 1.00 96.81 106 ALA A N 1
ATOM 795 C CA . ALA A 1 106 ? 3.530 2.580 5.233 1.00 96.81 106 ALA A CA 1
ATOM 796 C C . ALA A 1 106 ? 2.510 1.439 5.386 1.00 96.81 106 ALA A C 1
ATOM 798 O O . ALA A 1 106 ? 1.580 1.529 6.191 1.00 96.81 106 ALA A O 1
ATOM 799 N N . CYS A 1 107 ? 2.680 0.341 4.645 1.00 97.75 107 CYS A N 1
ATOM 800 C CA . CYS A 1 107 ? 1.811 -0.828 4.763 1.00 97.75 107 CYS A CA 1
ATOM 801 C C . CYS A 1 107 ? 1.940 -1.500 6.132 1.00 97.75 107 CYS A C 1
ATOM 803 O O . CYS A 1 107 ? 0.940 -1.977 6.672 1.00 97.75 107 CYS A O 1
ATOM 805 N N . GLN A 1 108 ? 3.148 -1.578 6.689 1.00 97.62 108 GLN A N 1
ATOM 806 C CA . GLN A 1 108 ? 3.373 -2.134 8.017 1.00 97.62 108 GLN A CA 1
ATOM 807 C C . GLN A 1 108 ? 2.707 -1.278 9.090 1.00 97.62 108 GLN A C 1
ATOM 809 O O . GLN A 1 108 ? 1.896 -1.804 9.852 1.00 97.62 108 GLN A O 1
ATOM 814 N N . PHE A 1 109 ? 2.941 0.034 9.064 1.00 97.38 109 PHE A N 1
ATOM 815 C CA . PHE A 1 109 ? 2.274 0.990 9.942 1.00 97.38 109 PHE A CA 1
ATOM 816 C C . PHE A 1 109 ? 0.749 0.831 9.907 1.00 97.38 109 PHE A C 1
ATOM 818 O O . PHE A 1 109 ? 0.109 0.710 10.951 1.00 97.38 109 PHE A O 1
ATOM 825 N N . LEU A 1 110 ? 0.157 0.761 8.711 1.00 97.19 110 LEU A N 1
ATOM 826 C CA . LEU A 1 110 ? -1.289 0.601 8.543 1.00 97.19 110 LEU A CA 1
ATOM 827 C C . LEU A 1 110 ? -1.832 -0.713 9.122 1.00 97.19 110 LEU A C 1
ATOM 829 O O . LEU A 1 110 ? -2.957 -0.726 9.609 1.00 97.19 110 LEU A O 1
ATOM 833 N N . LYS A 1 111 ? -1.063 -1.809 9.067 1.00 96.69 111 LYS A N 1
ATOM 834 C CA . LYS A 1 111 ? -1.461 -3.112 9.635 1.00 96.69 111 LYS A CA 1
ATOM 835 C C . LYS A 1 111 ? -1.358 -3.153 11.157 1.00 96.69 111 LYS A C 1
ATOM 837 O O . LYS A 1 111 ? -2.126 -3.867 11.792 1.00 96.69 111 LYS A O 1
ATOM 842 N N . GLU A 1 112 ? -0.375 -2.461 11.723 1.00 96.25 112 GLU A N 1
ATOM 843 C CA . GLU A 1 112 ? -0.100 -2.467 13.165 1.00 96.25 112 GLU A CA 1
ATOM 844 C C . GLU A 1 112 ? -0.906 -1.403 13.921 1.00 96.25 112 GLU A C 1
ATOM 846 O O . GLU A 1 112 ? -1.099 -1.506 15.134 1.00 96.25 112 GLU A O 1
ATOM 851 N N . SER A 1 113 ? -1.407 -0.394 13.207 1.00 95.88 113 SER A N 1
ATOM 852 C CA . SER A 1 113 ? -2.205 0.681 13.786 1.00 95.88 113 SER A CA 1
ATOM 853 C C . SER A 1 113 ? -3.607 0.205 14.182 1.00 95.88 113 SER A C 1
ATOM 855 O O . SER A 1 113 ? -4.262 -0.505 13.416 1.00 95.88 113 SER A O 1
ATOM 857 N N . PRO A 1 114 ? -4.131 0.638 15.344 1.00 96.56 114 PRO A N 1
ATOM 858 C CA . PRO A 1 114 ? -5.550 0.478 15.646 1.00 96.56 114 PRO A CA 1
ATOM 859 C C . PRO A 1 114 ? -6.403 1.305 14.666 1.00 96.56 114 PRO A C 1
ATOM 861 O O . PRO A 1 114 ? -5.872 2.201 14.012 1.00 96.56 114 PRO A O 1
ATOM 864 N N . PRO A 1 115 ? -7.728 1.084 14.580 1.00 97.00 115 PRO A N 1
ATOM 865 C CA . PRO A 1 115 ? -8.596 1.898 13.733 1.00 97.00 115 PRO A CA 1
ATOM 866 C C . PRO A 1 115 ? -8.455 3.402 14.010 1.00 97.00 115 PRO A C 1
ATOM 868 O O . PRO A 1 115 ? -8.610 3.854 15.146 1.00 97.00 115 PRO A O 1
ATOM 871 N N . MET A 1 116 ? -8.188 4.182 12.961 1.00 96.38 116 MET A N 1
ATOM 872 C CA . MET A 1 116 ? -7.896 5.621 13.048 1.00 96.38 116 MET A CA 1
ATOM 873 C C . MET A 1 116 ? -8.802 6.428 12.125 1.00 96.38 116 MET A C 1
ATOM 875 O O . MET A 1 116 ? -9.300 5.905 11.136 1.00 96.38 116 MET A O 1
ATOM 879 N N . THR A 1 117 ? -8.967 7.729 12.363 1.00 96.00 117 THR A N 1
ATOM 880 C CA . THR A 1 117 ? -9.602 8.595 11.356 1.00 96.00 117 THR A CA 1
ATOM 881 C C . THR A 1 117 ? -8.688 8.761 10.142 1.00 96.00 117 THR A C 1
ATOM 883 O O . THR A 1 117 ? -7.463 8.795 10.271 1.00 96.00 117 THR A O 1
ATOM 886 N N . LEU A 1 118 ? -9.270 8.909 8.949 1.00 94.44 118 LEU A N 1
ATOM 887 C CA . LEU A 1 118 ? -8.502 9.119 7.717 1.00 94.44 118 LEU A CA 1
ATOM 888 C C . LEU A 1 118 ? -7.560 10.333 7.811 1.00 94.44 118 LEU A C 1
ATOM 890 O O . LEU A 1 118 ? -6.448 10.282 7.299 1.00 94.44 118 LEU A O 1
ATOM 894 N N . ASN A 1 119 ? -7.962 11.408 8.492 1.00 94.62 119 ASN A N 1
ATOM 895 C CA . ASN A 1 119 ? -7.088 12.559 8.724 1.00 94.62 119 ASN A CA 1
ATOM 896 C C . ASN A 1 119 ? -5.831 12.178 9.524 1.00 94.62 119 ASN A C 1
ATOM 898 O O . ASN A 1 119 ? -4.728 12.571 9.152 1.00 94.62 119 ASN A O 1
ATOM 902 N N . LEU A 1 120 ? -5.986 11.380 10.586 1.00 95.44 120 LEU A N 1
ATOM 903 C CA . LEU A 1 120 ? -4.853 10.932 11.392 1.00 95.44 120 LEU A CA 1
ATOM 904 C C . LEU A 1 120 ? -3.920 10.031 10.577 1.00 95.44 120 LEU A C 1
ATOM 906 O O . LEU A 1 120 ? -2.718 10.259 10.586 1.00 95.44 120 LEU A O 1
ATOM 910 N N . VAL A 1 121 ? -4.467 9.093 9.793 1.00 95.62 121 VAL A N 1
ATOM 911 C CA . VAL A 1 121 ? -3.673 8.262 8.866 1.00 95.62 121 VAL A CA 1
ATOM 912 C C . VAL A 1 121 ? -2.817 9.130 7.943 1.00 95.62 121 VAL A C 1
ATOM 914 O O . VAL A 1 121 ? -1.614 8.913 7.821 1.00 95.62 121 VAL A O 1
ATOM 917 N N . LEU A 1 122 ? -3.428 10.128 7.299 1.00 93.94 122 LEU A N 1
ATOM 918 C CA . LEU A 1 122 ? -2.726 11.016 6.371 1.00 93.94 122 LEU A CA 1
ATOM 919 C C . LEU A 1 122 ? -1.658 11.863 7.076 1.00 93.94 122 LEU A C 1
ATOM 921 O O . LEU A 1 122 ? -0.608 12.123 6.487 1.00 93.94 122 LEU A O 1
ATOM 925 N N . ALA A 1 123 ? -1.917 12.295 8.311 1.00 94.25 123 ALA A N 1
ATOM 926 C CA . ALA A 1 123 ? -0.969 13.059 9.112 1.00 94.25 123 ALA A CA 1
ATOM 927 C C . ALA A 1 123 ? 0.239 12.211 9.540 1.00 94.25 123 ALA A C 1
ATOM 929 O O . ALA A 1 123 ? 1.367 12.667 9.379 1.00 94.25 123 ALA A O 1
ATOM 930 N N . GLU A 1 124 ? 0.012 10.986 10.015 1.00 95.06 124 GLU A N 1
ATOM 931 C CA . GLU A 1 124 ? 1.063 10.052 10.441 1.00 95.06 124 GLU A CA 1
ATOM 932 C C . GLU A 1 124 ? 1.960 9.646 9.270 1.00 95.06 124 GLU A C 1
ATOM 934 O O . GLU A 1 124 ? 3.179 9.800 9.338 1.00 95.06 124 GLU A O 1
ATOM 939 N N . ILE A 1 125 ? 1.363 9.237 8.145 1.00 93.56 125 ILE A N 1
ATOM 940 C CA . ILE A 1 125 ? 2.123 8.868 6.945 1.00 93.56 125 ILE A CA 1
ATOM 941 C C . ILE A 1 125 ? 2.953 10.058 6.448 1.00 93.56 125 ILE A C 1
ATOM 943 O O . ILE A 1 125 ? 4.134 9.906 6.149 1.00 93.56 125 ILE A O 1
ATOM 947 N N . ARG A 1 126 ? 2.373 11.265 6.394 1.00 92.25 126 ARG A N 1
ATOM 948 C CA . ARG A 1 126 ? 3.105 12.470 5.973 1.00 92.25 126 ARG A CA 1
ATOM 949 C C . ARG A 1 126 ? 4.203 12.872 6.960 1.00 92.25 126 ARG A C 1
ATOM 951 O O . ARG A 1 126 ? 5.224 13.395 6.533 1.00 92.25 126 ARG A O 1
ATOM 958 N N . GLY A 1 127 ? 3.951 12.741 8.258 1.00 91.25 127 GLY A N 1
ATOM 959 C CA . GLY A 1 127 ? 4.831 13.254 9.304 1.00 91.25 127 GLY A CA 1
ATOM 960 C C . GLY A 1 127 ? 6.015 12.345 9.611 1.00 91.25 127 GLY A C 1
ATOM 961 O O . GLY A 1 127 ? 7.089 12.859 9.928 1.00 91.25 127 GLY A O 1
ATOM 962 N N . ASN A 1 128 ? 5.806 11.029 9.512 1.00 91.31 128 ASN A N 1
ATOM 963 C CA . ASN A 1 128 ? 6.718 10.029 10.062 1.00 91.31 128 ASN A CA 1
ATOM 964 C C . ASN A 1 128 ? 7.279 9.051 9.025 1.00 91.31 128 ASN A C 1
ATOM 966 O O . ASN A 1 128 ? 8.316 8.464 9.303 1.00 91.31 128 ASN A O 1
ATOM 970 N N . ILE A 1 129 ? 6.630 8.885 7.865 1.00 91.75 129 ILE A N 1
ATOM 971 C CA . ILE A 1 129 ? 7.020 7.870 6.869 1.00 91.75 129 ILE A CA 1
ATOM 972 C C . ILE A 1 129 ? 7.529 8.519 5.583 1.00 91.75 129 ILE A C 1
ATOM 974 O O . ILE A 1 129 ? 8.594 8.181 5.083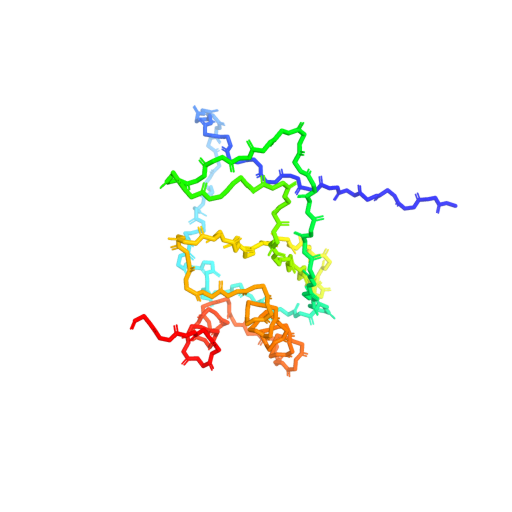 1.00 91.75 129 ILE A O 1
ATOM 978 N N . LEU A 1 130 ? 6.776 9.470 5.024 1.00 87.69 130 LEU A N 1
ATOM 979 C CA . LEU A 1 130 ? 7.179 10.102 3.772 1.00 87.69 130 LEU A CA 1
ATOM 980 C C . LEU A 1 130 ? 8.404 11.012 3.971 1.00 87.69 130 LEU A C 1
ATOM 982 O O . LEU A 1 130 ? 8.477 11.726 4.979 1.00 87.69 130 LEU A O 1
ATOM 986 N N . PRO A 1 131 ? 9.323 11.068 2.986 1.00 77.12 131 PRO A N 1
ATOM 987 C CA . PRO A 1 131 ? 10.427 12.017 3.000 1.00 77.12 131 PRO A CA 1
ATOM 988 C C . PRO A 1 131 ? 9.910 13.449 3.149 1.00 77.12 131 PRO A C 1
ATOM 990 O O . PRO A 1 131 ? 8.885 13.825 2.568 1.00 77.12 131 PRO A O 1
ATOM 993 N N . ARG A 1 132 ? 10.628 14.271 3.921 1.00 65.19 132 ARG A N 1
ATOM 994 C CA . ARG A 1 132 ? 10.307 15.699 4.000 1.00 65.19 132 ARG A CA 1
ATOM 995 C C . ARG A 1 132 ? 10.615 16.370 2.653 1.00 65.19 132 ARG A C 1
ATOM 997 O O . ARG A 1 132 ? 11.648 16.049 2.067 1.00 65.19 132 ARG A O 1
ATOM 1004 N N . PRO A 1 133 ? 9.739 17.271 2.180 1.00 56.31 133 PRO A N 1
ATOM 1005 C CA . PRO A 1 133 ? 9.990 18.054 0.976 1.00 56.31 133 PRO A CA 1
ATOM 1006 C C . PRO A 1 133 ? 11.159 19.030 1.147 1.00 56.31 133 PRO A C 1
ATOM 1008 O O . PRO A 1 133 ? 11.448 19.424 2.304 1.00 56.31 133 PRO A O 1
#

Secondary structure (DSSP, 8-state):
---------------------------HHHHHHH-EE-EEEEEEEEEEEEEEEEE--TT-S-EEEEEEEEEEEEETTS-EEEEEE---TTT-S--HHHHHHHHHHHHHHHHHSPSEEHHHHHHHIIIIISPP-

Organism: NCBI:txid1000413

InterPro domains:
  IPR029017 Enolase-like, N-terminal [G3DSA:3.30.390.10] (33-131)
  IPR029017 Enolase-like, N-terminal [SSF54826] (51-126)

Nearest PDB structures (foldseek):
  3ik4-assembly5_B  TM=7.902E-01  e=1.633E-04  Herpetosiphon aurantiacus DSM 785
  1tkk-assembly1_A  TM=7.828E-01  e=4.152E-04  Bacillus subtilis
  3ck5-assembly1_A  TM=5.930E-01  e=1.354E-02  Streptomyces coelicolor A3(2)
  5xd9-assembly1_A-2  TM=7.059E-01  e=5.321E-02  Vibrio sp. EJY3
  5xd8-assembly1_B  TM=5.588E-01  e=5.000E-02  Vibrio sp. EJY3

pLDDT: mean 80.34, std 20.17, range [26.75, 98.12]

Foldseek 3Di:
DDDDDDDDDDDPDPDDDDDDDPPVPCDPVNQQQPPWAAFPAKDKDWDKAADPFFDQDPNDDTDGIWTKMKIWTAHPVGDIDIDIGGADPPPDPDHSVNVRVLSVVLRVCSNPDHIDGNNVSVCCSQPPRDDDD

Radius of gyration: 18.75 Å; Cα contacts (8 Å, |Δi|>4): 170; chains: 1; bounding box: 52×40×43 Å

Sequence (133 aa):
MPRGQHIVKFCVSSNLMATTTERRGFGFKNLTETFLVDVHRAEGGPLNVGLNAPLCINGSSNLDKVENVAVRIELSNGCVGWGEVAVLPNLVTVDQEEALETVLEACQFLKESPPMTLNLVLAEIRGNILPRP

Mean predicted aligned error: 11.32 Å